Protein AF-A0A2K9NWG0-F1 (afdb_monomer)

Secondary structure (DSSP, 8-state):
---------------------EEEETT-SSTTGGGHHHHHHHHHHHTTPPPEEEETTEEEEEEEEEEEEEE---TT-TT-TT-SSPPEEEEES--TTSTT-SEEETTHHHHHHHHHHHHHHH----EEEETTTEEEEEEEEEEEEEETT-SSTTTSEEEEE-

Sequence (162 aa):
MKAFIFGILLLANTAMAGETGVWLKSNDEDSVVARLPRLIMATFVDQGFKQKEISPGIFELKVSNVRCDYLSRDAAYPDLPTGGLPSVKCYTDAVLEMNGKGTKIQEGRYLNELFNTIQEKRDLPITDCAMGGKCVSFVSTIQCWVDLNMEEMKDAYSCFLK

Foldseek 3Di:
DDDDDDDDPDDDPPPDPDPDKDKQFLQDPPNVSNCLQVVVVCLCVVVPQDWDDPDVQKTKTKFFKKKKKWFQPDVVQPPDPPPDDIDIWIFTPDDPPDPRPHHTRPPRVVVVVSQVVCCVPPVDPQKDADPNRIIMGIWGMKMKMAHRVDPDNSRGIMIMTD

Structure (mmCIF, N/CA/C/O backbone):
data_AF-A0A2K9NWG0-F1
#
_entry.id   AF-A0A2K9NWG0-F1
#
loop_
_atom_site.group_PDB
_atom_site.id
_atom_site.type_symbol
_atom_site.label_atom_id
_atom_site.label_alt_id
_atom_site.label_comp_id
_atom_site.label_asym_id
_atom_site.label_entity_id
_atom_site.label_seq_id
_atom_site.pdbx_PDB_ins_code
_atom_site.Cartn_x
_atom_site.Cartn_y
_atom_site.Cartn_z
_atom_site.occupancy
_atom_site.B_iso_or_equiv
_atom_site.auth_seq_id
_atom_site.auth_comp_id
_atom_site.auth_asym_id
_atom_site.auth_atom_id
_atom_site.pdbx_PDB_model_num
ATOM 1 N N . MET A 1 1 ? -33.372 28.175 33.227 1.00 35.56 1 MET A N 1
ATOM 2 C CA . MET A 1 1 ? -31.960 27.761 33.354 1.00 35.56 1 MET A CA 1
ATOM 3 C C . MET A 1 1 ? -31.414 27.564 31.950 1.00 35.56 1 MET A C 1
ATOM 5 O O . MET A 1 1 ? -31.986 26.789 31.198 1.00 35.56 1 MET A O 1
ATOM 9 N N . LYS A 1 2 ? -30.431 28.381 31.565 1.00 34.59 2 LYS A N 1
ATOM 10 C CA . LYS A 1 2 ? -29.798 28.422 30.241 1.00 34.59 2 LYS A CA 1
ATOM 11 C C . LYS A 1 2 ? -28.352 27.934 30.368 1.00 34.59 2 LYS A C 1
ATOM 13 O O . LYS A 1 2 ? -27.698 28.292 31.338 1.00 34.59 2 LYS A O 1
ATOM 18 N N . ALA A 1 3 ? -27.921 27.242 29.313 1.00 38.44 3 ALA A N 1
ATOM 19 C CA . ALA A 1 3 ? -26.556 26.985 28.854 1.00 38.44 3 ALA A CA 1
ATOM 20 C C . ALA A 1 3 ? -25.646 26.091 29.715 1.00 38.44 3 ALA A C 1
ATOM 22 O O . ALA A 1 3 ? -25.223 26.463 30.802 1.00 38.44 3 ALA A O 1
ATOM 23 N N . PHE A 1 4 ? -25.218 24.976 29.116 1.00 35.06 4 PHE A N 1
ATOM 24 C CA . PHE A 1 4 ? -23.859 24.473 29.288 1.00 35.06 4 PHE A CA 1
ATOM 25 C C . PHE A 1 4 ? -23.256 24.226 27.902 1.00 35.06 4 PHE A C 1
ATOM 27 O O . PHE A 1 4 ? -23.614 23.291 27.192 1.00 35.06 4 PHE A O 1
ATOM 34 N N . ILE A 1 5 ? -22.389 25.156 27.511 1.00 46.25 5 ILE A N 1
ATOM 35 C CA . ILE A 1 5 ? -21.417 25.027 26.431 1.00 46.25 5 ILE A CA 1
ATOM 36 C C . ILE A 1 5 ? -20.258 24.230 27.023 1.00 46.25 5 ILE A C 1
ATOM 38 O O . ILE A 1 5 ? -19.686 24.666 28.017 1.00 46.25 5 ILE A O 1
ATOM 42 N N . PHE A 1 6 ? -19.879 23.115 26.408 1.00 37.97 6 PHE A N 1
ATOM 43 C CA . PHE A 1 6 ? -18.509 22.616 26.507 1.00 37.97 6 PHE A CA 1
ATOM 44 C C . PHE A 1 6 ? -18.047 22.207 25.114 1.00 37.97 6 PHE A C 1
ATOM 46 O O . PHE A 1 6 ? -18.212 21.077 24.665 1.00 37.97 6 PHE A O 1
ATOM 53 N N . GLY A 1 7 ? -17.517 23.204 24.408 1.00 40.38 7 GLY A N 1
ATOM 54 C CA . GLY A 1 7 ? -16.628 22.980 23.289 1.00 40.38 7 GLY A CA 1
ATOM 55 C C . GLY A 1 7 ? -15.254 22.593 23.821 1.00 40.38 7 GLY A C 1
ATOM 56 O O . GLY A 1 7 ? -14.720 23.256 24.706 1.00 40.38 7 GLY A O 1
ATOM 57 N N . ILE A 1 8 ? -14.683 21.542 23.242 1.00 49.16 8 ILE A N 1
ATOM 58 C CA . ILE A 1 8 ? -13.237 21.317 23.203 1.00 49.16 8 ILE A CA 1
ATOM 59 C C . ILE A 1 8 ? -12.902 21.011 21.738 1.00 49.16 8 ILE A C 1
ATOM 61 O O . ILE A 1 8 ? -12.664 19.879 21.335 1.00 49.16 8 ILE A O 1
ATOM 65 N N . LEU A 1 9 ? -12.955 22.065 20.918 1.00 44.84 9 LEU A N 1
ATOM 66 C CA . LEU A 1 9 ? -12.163 22.185 19.696 1.00 44.84 9 LEU A CA 1
ATOM 67 C C . LEU A 1 9 ? -10.761 22.608 20.144 1.00 44.84 9 LEU A C 1
ATOM 69 O O . LEU A 1 9 ? -10.465 23.793 20.261 1.00 44.84 9 LEU A O 1
ATOM 73 N N . LEU A 1 10 ? -9.925 21.632 20.475 1.00 46.41 10 LEU A N 1
ATOM 74 C CA . LEU A 1 10 ? -8.505 21.825 20.761 1.00 46.41 10 LEU A CA 1
ATOM 75 C C . LEU A 1 10 ? -7.759 20.603 20.230 1.00 46.41 10 LEU A C 1
ATOM 77 O O . LEU A 1 10 ? -7.479 19.662 20.964 1.00 46.41 10 LEU A O 1
ATOM 81 N N . LEU A 1 11 ? -7.428 20.631 18.941 1.00 46.53 11 LEU A N 1
ATOM 82 C CA . LEU A 1 11 ? -6.257 19.921 18.446 1.00 46.53 11 LEU A CA 1
ATOM 83 C C . LEU A 1 11 ? -5.363 20.940 17.753 1.00 46.53 11 LEU A C 1
ATOM 85 O O . LEU A 1 11 ? -5.780 21.702 16.884 1.00 46.53 11 LEU A O 1
ATOM 89 N N . ALA A 1 12 ? -4.164 21.016 18.308 1.00 40.47 12 ALA A N 1
ATOM 90 C CA . ALA A 1 12 ? -3.189 22.060 18.137 1.00 40.47 12 ALA A CA 1
ATOM 91 C C . ALA A 1 12 ? -2.761 22.241 16.677 1.00 40.47 12 ALA A C 1
ATOM 93 O O . ALA A 1 12 ? -2.367 21.294 16.003 1.00 40.47 12 ALA A O 1
ATOM 94 N N . ASN A 1 13 ? -2.698 23.505 16.256 1.00 38.75 13 ASN A N 1
ATOM 95 C CA . ASN A 1 13 ? -1.726 23.957 15.270 1.00 38.75 13 ASN A CA 1
ATOM 96 C C . ASN A 1 13 ? -0.326 23.856 15.894 1.00 38.75 13 ASN A C 1
ATOM 98 O O . ASN A 1 13 ? 0.250 24.851 16.331 1.00 38.75 13 ASN A O 1
ATOM 102 N N . THR A 1 14 ? 0.223 22.650 15.971 1.00 38.25 14 THR A N 1
ATOM 103 C CA . THR A 1 14 ? 1.675 22.486 15.982 1.00 38.25 14 THR A CA 1
ATOM 104 C C . THR A 1 14 ? 2.095 22.370 14.534 1.00 38.25 14 THR A C 1
ATOM 106 O O . THR A 1 14 ? 1.781 21.380 13.878 1.00 38.25 14 THR A O 1
ATOM 109 N N . ALA A 1 15 ? 2.767 23.406 14.034 1.00 39.62 15 ALA A N 1
ATOM 110 C CA . ALA A 1 15 ? 3.484 23.365 12.773 1.00 39.62 15 ALA A CA 1
ATOM 111 C C . ALA A 1 15 ? 4.403 22.136 12.779 1.00 39.62 15 ALA A C 1
ATOM 113 O O . ALA A 1 15 ? 5.449 22.127 13.428 1.00 39.62 15 ALA A O 1
ATOM 114 N N . MET A 1 16 ? 3.968 21.071 12.110 1.00 38.75 16 MET A N 1
ATOM 115 C CA . MET A 1 16 ? 4.812 19.928 11.833 1.00 38.75 16 MET A CA 1
ATOM 116 C C . MET A 1 16 ? 5.713 20.311 10.669 1.00 38.75 16 MET A C 1
ATOM 118 O O . MET A 1 16 ? 5.237 20.693 9.600 1.00 38.75 16 MET A O 1
ATOM 122 N N . ALA A 1 17 ? 7.021 20.225 10.894 1.00 33.56 17 ALA A N 1
ATOM 123 C CA . ALA A 1 17 ? 7.993 20.132 9.819 1.00 33.56 17 ALA A CA 1
ATOM 124 C C . ALA A 1 17 ? 7.490 19.090 8.806 1.00 33.56 17 ALA A C 1
ATOM 126 O O . ALA A 1 17 ? 7.111 17.988 9.201 1.00 33.56 17 ALA A O 1
ATOM 127 N N . GLY A 1 18 ? 7.396 19.490 7.536 1.00 38.69 18 GLY A N 1
ATOM 128 C CA . GLY A 1 18 ? 6.664 18.770 6.499 1.00 38.69 18 GLY A CA 1
ATOM 129 C C . GLY A 1 18 ? 7.129 17.329 6.320 1.00 38.69 18 GLY A C 1
ATOM 130 O O . GLY A 1 18 ? 8.122 17.068 5.649 1.00 38.69 18 GLY A O 1
ATOM 131 N N . GLU A 1 19 ? 6.373 16.389 6.876 1.00 48.78 19 GLU A N 1
ATOM 132 C CA . GLU A 1 19 ? 6.349 15.019 6.388 1.00 48.78 19 GLU A CA 1
ATOM 133 C C . GLU A 1 19 ? 5.394 14.993 5.193 1.00 48.78 19 GLU A C 1
ATOM 135 O O . GLU A 1 19 ? 4.176 14.965 5.355 1.00 48.78 19 GLU A O 1
ATOM 140 N N . THR A 1 20 ? 5.940 15.076 3.980 1.00 73.56 20 THR A N 1
ATOM 141 C CA . THR A 1 20 ? 5.165 14.878 2.752 1.00 73.56 20 THR A CA 1
ATOM 142 C C . THR A 1 20 ? 4.645 13.443 2.729 1.00 73.56 20 THR A C 1
ATOM 144 O O . THR A 1 20 ? 5.428 12.506 2.606 1.00 73.56 20 THR A O 1
ATOM 147 N N . GLY A 1 21 ? 3.335 13.272 2.877 1.00 82.06 21 GLY A N 1
ATOM 148 C CA . GLY A 1 21 ? 2.646 11.990 2.774 1.00 82.06 21 GLY A CA 1
ATOM 149 C C . GLY A 1 21 ? 1.214 12.196 2.294 1.00 82.06 21 GLY A C 1
ATOM 150 O O . GLY A 1 21 ? 0.701 13.318 2.302 1.00 82.06 21 GLY A O 1
ATOM 151 N N . VAL A 1 22 ? 0.563 11.121 1.861 1.00 91.81 22 VAL A N 1
ATOM 152 C CA . VAL A 1 22 ? -0.788 11.158 1.294 1.00 91.81 22 VAL A CA 1
ATOM 153 C C . VAL A 1 22 ? -1.766 10.381 2.160 1.00 91.81 22 VAL A C 1
ATOM 155 O O . VAL A 1 22 ? -1.498 9.257 2.584 1.00 91.81 22 VAL A O 1
ATOM 158 N N . TRP A 1 23 ? -2.935 10.976 2.380 1.00 92.88 23 TRP A N 1
ATOM 159 C CA . TRP A 1 23 ? -4.089 10.283 2.934 1.00 92.88 23 TRP A CA 1
ATOM 160 C C . TRP A 1 23 ? -4.960 9.726 1.813 1.00 92.88 23 TRP A C 1
ATOM 162 O O . TRP A 1 23 ? -5.389 10.450 0.915 1.00 92.88 23 TRP A O 1
ATOM 172 N N . LEU A 1 24 ? -5.255 8.437 1.907 1.00 94.62 24 LEU A N 1
ATOM 173 C CA . LEU A 1 24 ? -6.218 7.725 1.084 1.00 94.62 24 LEU A CA 1
ATOM 174 C C . LEU A 1 24 ? -7.386 7.351 1.998 1.00 94.62 24 LEU A C 1
ATOM 176 O O . LEU A 1 24 ? -7.179 6.721 3.037 1.00 94.62 24 LEU A O 1
ATOM 180 N N . LYS A 1 25 ? -8.608 7.743 1.643 1.00 94.81 25 LYS A N 1
ATOM 181 C CA . LYS A 1 25 ? -9.811 7.482 2.448 1.00 94.81 25 LYS A CA 1
ATOM 182 C C . LYS A 1 25 ? -10.845 6.760 1.608 1.00 94.81 25 LYS A C 1
ATOM 184 O O . LYS A 1 25 ? -10.951 7.036 0.419 1.00 94.81 25 LYS A O 1
ATOM 189 N N . SER A 1 26 ? -11.613 5.852 2.203 1.00 94.88 26 SER A N 1
ATOM 190 C CA . SER A 1 26 ? -12.601 5.086 1.443 1.00 94.88 26 SER A CA 1
ATOM 191 C C . SER A 1 26 ? -13.853 5.864 1.031 1.00 94.88 26 SER A C 1
ATOM 193 O O . SER A 1 26 ? -14.649 5.364 0.239 1.00 94.88 26 SER A O 1
ATOM 195 N N . ASN A 1 27 ? -13.994 7.094 1.522 1.00 93.56 27 ASN A N 1
ATOM 196 C CA . ASN A 1 27 ? -15.061 8.031 1.181 1.00 93.56 27 ASN A CA 1
ATOM 197 C C . ASN A 1 27 ? -14.591 9.179 0.278 1.00 93.56 27 ASN A C 1
ATOM 199 O O . ASN A 1 27 ? -15.221 10.233 0.225 1.00 93.56 27 ASN A O 1
ATOM 203 N N . ASP A 1 28 ? -13.469 8.983 -0.411 1.00 94.69 28 ASP A N 1
ATOM 204 C CA . ASP A 1 28 ? -12.961 9.936 -1.388 1.00 94.69 28 ASP A CA 1
ATOM 205 C C . ASP A 1 28 ? -13.938 10.134 -2.559 1.00 94.69 28 ASP A C 1
ATOM 207 O O . ASP A 1 28 ? -14.623 9.198 -2.980 1.00 94.69 28 ASP A O 1
ATOM 211 N N . GLU A 1 29 ? -13.982 11.349 -3.110 1.00 93.31 29 GLU A N 1
ATOM 212 C CA . GLU A 1 29 ? -14.817 11.667 -4.274 1.00 93.31 29 GLU A CA 1
ATOM 213 C C . GLU A 1 29 ? -14.335 10.937 -5.538 1.00 93.31 29 GLU A C 1
ATOM 215 O O . GLU A 1 29 ? -15.147 10.542 -6.381 1.00 93.31 29 GLU A O 1
ATOM 220 N N . ASP A 1 30 ? -13.021 10.702 -5.670 1.00 94.31 30 ASP A N 1
ATOM 221 C CA . ASP A 1 30 ? -12.492 9.853 -6.735 1.00 94.31 30 ASP A CA 1
ATOM 222 C C . ASP A 1 30 ? -12.721 8.380 -6.369 1.00 94.31 30 ASP A C 1
ATOM 224 O O . ASP A 1 30 ? -12.037 7.798 -5.524 1.00 94.31 30 ASP A O 1
ATOM 228 N N . SER A 1 31 ? -13.667 7.750 -7.068 1.00 92.75 31 SER A N 1
ATOM 229 C CA . SER A 1 31 ? -14.037 6.343 -6.864 1.00 92.75 31 SER A CA 1
ATOM 230 C C . SER A 1 31 ? -12.881 5.341 -7.001 1.00 92.75 31 SER A C 1
ATOM 232 O O . SER A 1 31 ? -12.966 4.240 -6.449 1.00 92.75 31 SER A O 1
ATOM 234 N N . VAL A 1 32 ? -11.812 5.687 -7.729 1.00 93.94 32 VAL A N 1
ATOM 235 C CA . VAL A 1 32 ? -10.597 4.867 -7.811 1.00 93.94 32 VAL A CA 1
ATOM 236 C C . VAL A 1 32 ? -9.837 4.976 -6.498 1.00 93.94 32 VAL A C 1
ATOM 238 O O . VAL A 1 32 ? -9.503 3.952 -5.902 1.00 93.94 32 VAL A O 1
ATOM 241 N N . VAL A 1 33 ? -9.629 6.199 -6.004 1.00 93.06 33 VAL A N 1
ATOM 242 C CA . VAL A 1 33 ? -8.897 6.445 -4.754 1.00 93.06 33 VAL A CA 1
ATOM 243 C C . VAL A 1 33 ? -9.648 5.910 -3.541 1.00 93.06 33 VAL A C 1
ATOM 245 O O . VAL A 1 33 ? -9.031 5.281 -2.682 1.00 93.06 33 VAL A O 1
ATOM 248 N N . ALA A 1 34 ? -10.974 6.037 -3.528 1.00 94.44 34 ALA A N 1
ATOM 249 C CA . ALA A 1 34 ? -11.851 5.484 -2.499 1.00 94.44 34 ALA A CA 1
ATOM 250 C C . ALA A 1 34 ? -11.662 3.969 -2.278 1.00 94.44 34 ALA A C 1
ATOM 252 O O . ALA A 1 34 ? -11.908 3.433 -1.199 1.00 94.44 34 ALA A O 1
ATOM 253 N N . ARG A 1 35 ? -11.199 3.228 -3.287 1.00 94.31 35 ARG A N 1
ATOM 254 C CA . ARG A 1 35 ? -10.985 1.778 -3.163 1.00 94.31 35 ARG A CA 1
ATOM 255 C C . ARG A 1 35 ? -9.598 1.425 -2.633 1.00 94.31 35 ARG A C 1
ATOM 257 O O . ARG A 1 35 ? -9.437 0.351 -2.052 1.00 94.31 35 ARG A O 1
ATOM 264 N N . LEU A 1 36 ? -8.609 2.303 -2.804 1.00 94.75 36 LEU A N 1
ATOM 265 C CA . LEU A 1 36 ? -7.202 2.001 -2.527 1.00 94.75 36 LEU A CA 1
ATOM 266 C C . LEU A 1 36 ? -6.933 1.579 -1.075 1.00 94.75 36 LEU A C 1
ATOM 268 O O . LEU A 1 36 ? -6.258 0.564 -0.907 1.00 94.75 36 LEU A O 1
ATOM 272 N N . PRO A 1 37 ? -7.470 2.244 -0.028 1.00 95.50 37 PRO A N 1
ATOM 273 C CA . PRO A 1 37 ? -7.184 1.852 1.353 1.00 95.50 37 PRO A CA 1
ATOM 274 C C . PRO A 1 37 ? -7.533 0.393 1.649 1.00 95.50 37 PRO A C 1
ATOM 276 O O . PRO A 1 37 ? -6.732 -0.355 2.209 1.00 95.50 37 PRO A O 1
ATOM 279 N N . ARG A 1 38 ? -8.713 -0.038 1.192 1.00 94.88 38 ARG A N 1
ATOM 280 C CA . ARG A 1 38 ? -9.186 -1.413 1.364 1.00 94.88 38 ARG A CA 1
ATOM 281 C C . ARG A 1 38 ? -8.302 -2.410 0.615 1.00 94.88 38 ARG A C 1
ATOM 283 O O . ARG A 1 38 ? -7.991 -3.464 1.160 1.00 94.88 38 ARG A O 1
ATOM 290 N N . LEU A 1 39 ? -7.907 -2.090 -0.619 1.00 95.19 39 LEU A N 1
ATOM 291 C CA . LEU A 1 39 ? -7.079 -2.967 -1.455 1.00 95.19 39 LEU A CA 1
ATOM 292 C C . LEU A 1 39 ? -5.663 -3.128 -0.892 1.00 95.19 39 LEU A C 1
ATOM 294 O O . LEU A 1 39 ? -5.148 -4.244 -0.834 1.00 95.19 39 LEU A O 1
ATOM 298 N N . ILE A 1 40 ? -5.060 -2.036 -0.417 1.00 94.56 40 ILE A N 1
ATOM 299 C CA . ILE A 1 40 ? -3.754 -2.050 0.254 1.00 94.56 40 ILE A CA 1
ATOM 300 C C . ILE A 1 40 ? -3.829 -2.916 1.512 1.00 94.56 40 ILE A C 1
ATOM 302 O O . ILE A 1 40 ? -3.010 -3.816 1.698 1.00 94.56 40 ILE A O 1
ATOM 306 N N . MET A 1 41 ? -4.835 -2.679 2.357 1.00 94.12 41 MET A N 1
ATOM 307 C CA . MET A 1 41 ? -5.000 -3.427 3.599 1.00 94.12 41 MET A CA 1
ATOM 308 C C . MET A 1 41 ? -5.213 -4.923 3.342 1.00 94.12 41 MET A C 1
ATOM 310 O O . MET A 1 41 ? -4.524 -5.737 3.952 1.00 94.12 41 MET A O 1
ATOM 314 N N . ALA A 1 42 ? -6.092 -5.289 2.403 1.00 93.06 42 ALA A N 1
ATOM 315 C CA . ALA A 1 42 ? -6.313 -6.682 2.008 1.00 93.06 42 ALA A CA 1
ATOM 316 C C . ALA A 1 42 ? -5.018 -7.345 1.515 1.00 93.06 42 ALA A C 1
ATOM 318 O O . ALA A 1 42 ? -4.656 -8.413 1.998 1.00 93.06 42 ALA A O 1
ATOM 319 N N . THR A 1 43 ? -4.258 -6.655 0.656 1.00 92.31 43 THR A N 1
ATOM 320 C CA . THR A 1 43 ? -2.982 -7.154 0.115 1.00 92.31 43 THR A CA 1
ATOM 321 C C . THR A 1 43 ? -2.005 -7.561 1.217 1.00 92.31 43 THR A C 1
ATOM 323 O O . THR A 1 43 ? -1.352 -8.598 1.102 1.00 92.31 43 THR A O 1
ATOM 326 N N . PHE A 1 44 ? -1.877 -6.764 2.280 1.00 92.81 44 PHE A N 1
ATOM 327 C CA . PHE A 1 44 ? -0.973 -7.089 3.385 1.00 92.81 44 PHE A CA 1
ATOM 328 C C . PHE A 1 44 ? -1.547 -8.162 4.316 1.00 92.81 44 PHE A C 1
ATOM 330 O O . PHE A 1 44 ? -0.821 -9.062 4.738 1.00 92.81 44 PHE A O 1
ATOM 337 N N . VAL A 1 45 ? -2.844 -8.115 4.614 1.00 92.56 45 VAL A N 1
ATOM 338 C CA . VAL A 1 45 ? -3.494 -9.107 5.485 1.00 92.56 45 VAL A CA 1
ATOM 339 C C . VAL A 1 45 ? -3.440 -10.506 4.873 1.00 92.56 45 VAL A C 1
ATOM 341 O O . VAL A 1 45 ? -3.052 -11.447 5.565 1.00 92.56 45 VAL A O 1
ATOM 344 N N . ASP A 1 46 ? -3.721 -10.636 3.575 1.00 91.69 46 ASP A N 1
ATOM 345 C CA . ASP A 1 46 ? -3.675 -11.914 2.848 1.00 91.69 46 ASP A CA 1
ATOM 346 C C . ASP A 1 46 ? -2.261 -12.524 2.828 1.00 91.69 46 ASP A C 1
ATOM 348 O O . ASP A 1 46 ? -2.088 -13.736 2.712 1.00 91.69 46 ASP A O 1
ATOM 352 N N . GLN A 1 47 ? -1.233 -11.692 3.010 1.00 88.75 47 GLN A N 1
ATOM 353 C CA . GLN A 1 47 ? 0.170 -12.103 3.100 1.00 88.75 47 GLN A CA 1
ATOM 354 C C . GLN A 1 47 ? 0.645 -12.360 4.537 1.00 88.75 47 GLN A C 1
ATOM 356 O O . GLN A 1 47 ? 1.824 -12.641 4.759 1.00 88.75 47 GLN A O 1
ATOM 361 N N . GLY A 1 48 ? -0.258 -12.287 5.519 1.00 89.94 48 GLY A N 1
ATOM 362 C CA . GLY A 1 48 ? 0.014 -12.625 6.916 1.00 89.94 48 GLY A CA 1
ATOM 363 C C . GLY A 1 48 ? 0.498 -11.462 7.783 1.00 89.94 48 GLY A C 1
ATOM 364 O O . GLY A 1 48 ? 0.899 -11.694 8.929 1.00 89.94 48 GLY A O 1
ATOM 365 N N . PHE A 1 49 ? 0.452 -10.218 7.292 1.00 90.88 49 PHE A N 1
ATOM 366 C CA . PHE A 1 49 ? 0.731 -9.053 8.132 1.00 90.88 49 PHE A CA 1
ATOM 367 C C . PHE A 1 49 ? -0.375 -8.894 9.176 1.00 90.88 49 PHE A C 1
ATOM 369 O O . PHE A 1 49 ? -1.568 -8.885 8.866 1.00 90.88 49 PHE A O 1
ATOM 376 N N . LYS A 1 50 ? 0.030 -8.785 10.442 1.00 91.44 50 LYS A N 1
ATOM 377 C CA . LYS A 1 50 ? -0.905 -8.731 11.564 1.00 91.44 50 LYS A CA 1
ATOM 378 C C . LYS A 1 50 ? -1.482 -7.333 11.720 1.00 91.44 50 LYS A C 1
ATOM 380 O O . LYS A 1 50 ? -0.750 -6.348 11.726 1.00 91.44 50 LYS A O 1
ATOM 385 N N . GLN A 1 51 ? -2.790 -7.285 11.931 1.00 94.94 51 GLN A N 1
ATOM 386 C CA . GLN A 1 51 ? -3.467 -6.091 12.407 1.00 94.94 51 GLN A CA 1
ATOM 387 C C . GLN A 1 51 ? -3.376 -6.022 13.936 1.00 94.94 51 GLN A C 1
ATOM 389 O O . GLN A 1 51 ? -3.355 -7.054 14.615 1.00 94.94 51 GLN A O 1
ATOM 394 N N . LYS A 1 52 ? -3.338 -4.809 14.478 1.00 96.56 52 LYS A N 1
ATOM 395 C CA . LYS A 1 52 ? -3.373 -4.525 15.911 1.00 96.56 52 LYS A CA 1
ATOM 396 C C . LYS A 1 52 ? -4.655 -3.768 16.228 1.00 96.56 52 LYS A C 1
ATOM 398 O O . LYS A 1 52 ? -4.882 -2.700 15.675 1.00 96.56 52 LYS A 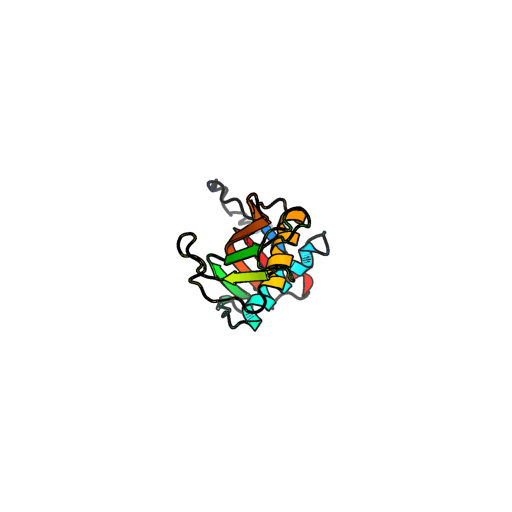O 1
ATOM 403 N N . GLU A 1 53 ? -5.461 -4.284 17.144 1.00 96.75 53 GLU A N 1
ATOM 404 C CA . GLU A 1 53 ? -6.586 -3.522 17.682 1.00 96.75 53 GLU A CA 1
ATOM 405 C C . GLU A 1 53 ? -6.047 -2.374 18.550 1.00 96.75 53 GLU A C 1
ATOM 407 O O . GLU A 1 53 ? -5.295 -2.602 19.504 1.00 96.75 53 GLU A O 1
ATOM 412 N N . ILE A 1 54 ? -6.362 -1.133 18.176 1.00 96.44 54 ILE A N 1
ATOM 413 C CA . ILE A 1 54 ? -5.911 0.080 18.886 1.00 96.44 54 ILE A CA 1
ATOM 414 C C . ILE A 1 54 ? -7.014 0.683 19.761 1.00 96.44 54 ILE A C 1
ATOM 416 O O . ILE A 1 54 ? -6.731 1.442 20.686 1.00 96.44 54 ILE A O 1
ATOM 420 N N . SER A 1 55 ? -8.261 0.324 19.474 1.00 95.31 55 SER A N 1
ATOM 421 C CA . SER A 1 55 ? -9.482 0.670 20.198 1.00 95.31 55 SER A CA 1
ATOM 422 C C . SER A 1 55 ? -10.538 -0.382 19.835 1.00 95.31 55 SER A C 1
ATOM 424 O O . SER A 1 55 ? -10.413 -0.956 18.753 1.00 95.31 55 SER A O 1
ATOM 426 N N . PRO A 1 56 ? -11.567 -0.643 20.666 1.00 96.31 56 PRO A N 1
ATOM 427 C CA . PRO A 1 56 ? -12.616 -1.604 20.329 1.00 96.31 56 PRO A CA 1
ATOM 428 C C . PRO A 1 56 ? -13.174 -1.398 18.914 1.00 96.31 56 PRO A C 1
ATOM 430 O O . PRO A 1 56 ? -13.700 -0.328 18.598 1.00 96.31 56 PRO A O 1
ATOM 433 N N . GLY A 1 57 ? -13.013 -2.406 18.055 1.00 93.44 57 GLY A N 1
ATOM 434 C CA . GLY A 1 57 ? -13.485 -2.371 16.665 1.00 93.44 57 GLY A CA 1
ATOM 435 C C . GLY A 1 57 ? -12.623 -1.563 15.683 1.00 93.44 57 GLY A C 1
ATOM 436 O O . GLY A 1 57 ? -12.956 -1.527 14.501 1.00 93.44 57 GLY A O 1
ATOM 437 N N . ILE A 1 58 ? -11.512 -0.961 16.125 1.00 95.75 58 ILE A N 1
ATOM 438 C CA . ILE A 1 58 ? -10.573 -0.219 15.270 1.00 95.75 58 ILE A CA 1
ATOM 439 C C . ILE A 1 58 ? -9.240 -0.957 15.207 1.00 95.75 58 ILE A C 1
ATOM 441 O O . ILE A 1 58 ? -8.528 -1.092 16.209 1.00 95.75 58 ILE A O 1
ATOM 445 N N . PHE A 1 59 ? -8.869 -1.374 14.001 1.00 97.12 59 PHE A N 1
ATOM 446 C CA . PHE A 1 59 ? -7.656 -2.139 13.746 1.00 97.12 59 PHE A CA 1
ATOM 447 C C . PHE A 1 59 ? -6.683 -1.348 12.885 1.00 97.12 59 PHE A C 1
ATOM 449 O O . PHE A 1 59 ? -7.055 -0.764 11.872 1.00 97.12 59 PHE A O 1
ATOM 456 N N . GLU A 1 60 ? -5.419 -1.366 13.282 1.00 97.25 60 GLU A N 1
ATOM 457 C CA . GLU A 1 60 ? -4.306 -0.736 12.588 1.00 97.25 60 GLU A CA 1
ATOM 458 C C . GLU A 1 60 ? -3.400 -1.795 11.953 1.00 97.25 60 GLU A C 1
ATOM 460 O O . GLU A 1 60 ? -3.059 -2.803 12.574 1.00 97.25 60 GLU A O 1
ATOM 465 N N . LEU A 1 61 ? -2.953 -1.538 10.728 1.00 96.50 61 LEU A N 1
ATOM 466 C CA . LEU A 1 61 ? -1.890 -2.269 10.051 1.00 96.50 61 LEU A CA 1
ATOM 467 C C . LEU A 1 61 ? -0.787 -1.285 9.673 1.00 96.50 61 LEU A C 1
ATOM 469 O O . LEU A 1 61 ? -1.037 -0.305 8.978 1.00 96.50 61 LEU A O 1
ATOM 473 N N . LYS A 1 62 ? 0.443 -1.555 10.113 1.00 94.88 62 LYS A N 1
ATOM 474 C CA . LYS A 1 62 ? 1.608 -0.720 9.813 1.00 94.88 62 LYS A CA 1
ATOM 475 C C . LYS A 1 62 ? 2.696 -1.552 9.152 1.00 94.88 62 LYS A C 1
ATOM 477 O O . LYS A 1 62 ? 3.121 -2.565 9.703 1.00 94.88 62 LYS A O 1
ATOM 482 N N . VAL A 1 63 ? 3.151 -1.099 7.990 1.00 92.94 63 VAL A N 1
ATOM 483 C CA . VAL A 1 63 ? 4.218 -1.722 7.203 1.00 92.94 63 VAL A CA 1
ATOM 484 C C . VAL A 1 63 ? 5.262 -0.664 6.887 1.00 92.94 63 VAL A C 1
ATOM 486 O O . VAL A 1 63 ? 4.927 0.438 6.454 1.00 92.94 63 VAL A O 1
ATOM 489 N N . SER A 1 64 ? 6.532 -0.987 7.109 1.00 91.19 64 SER A N 1
ATOM 490 C CA . SER A 1 64 ? 7.644 -0.060 6.908 1.00 91.19 64 SER A CA 1
ATOM 491 C C . SER A 1 64 ? 8.537 -0.492 5.750 1.00 91.19 64 SER A C 1
ATOM 493 O O . SER A 1 64 ? 8.676 -1.682 5.458 1.00 91.19 64 SER A O 1
ATOM 495 N N . ASN A 1 65 ? 9.162 0.500 5.115 1.00 88.94 65 ASN A N 1
ATOM 496 C CA . ASN A 1 65 ? 10.170 0.352 4.066 1.00 88.94 65 ASN A CA 1
ATOM 497 C C . ASN A 1 65 ? 9.727 -0.598 2.947 1.00 88.94 65 ASN A C 1
ATOM 499 O O . ASN A 1 65 ? 10.351 -1.633 2.696 1.00 88.94 65 ASN A O 1
ATOM 503 N N . VAL A 1 66 ? 8.615 -0.257 2.301 1.00 90.94 66 VAL A N 1
ATOM 504 C CA . VAL A 1 66 ? 8.098 -1.007 1.161 1.00 90.94 66 VAL A CA 1
ATOM 505 C C . VAL A 1 66 ? 8.820 -0.549 -0.095 1.00 90.94 66 VAL A C 1
ATOM 507 O O . VAL A 1 66 ? 8.792 0.627 -0.450 1.00 90.94 66 VAL A O 1
ATOM 510 N N . ARG A 1 67 ? 9.458 -1.491 -0.784 1.00 90.12 67 ARG A N 1
ATOM 511 C CA . ARG A 1 67 ? 10.185 -1.249 -2.029 1.00 90.12 67 ARG A CA 1
ATOM 512 C C . ARG A 1 67 ? 9.700 -2.204 -3.099 1.00 90.12 67 ARG A C 1
ATOM 514 O O . ARG A 1 67 ? 9.683 -3.407 -2.857 1.00 90.12 67 ARG A O 1
ATOM 521 N N . CYS A 1 68 ? 9.394 -1.686 -4.279 1.00 88.62 68 CYS A N 1
ATOM 522 C CA . CYS A 1 68 ? 9.142 -2.469 -5.480 1.00 88.62 68 CYS A CA 1
ATOM 523 C C . CYS A 1 68 ? 10.205 -2.148 -6.527 1.00 88.62 68 CYS A C 1
ATOM 525 O 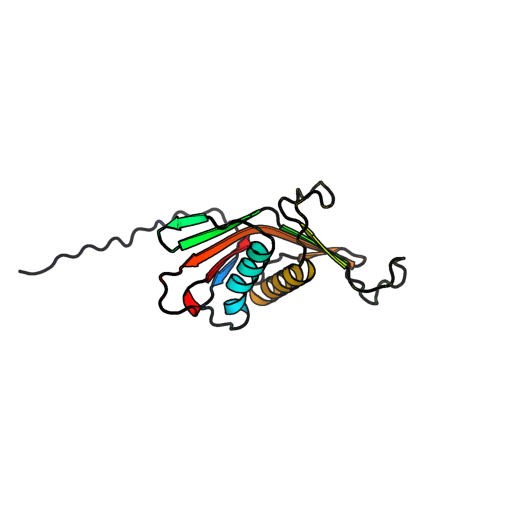O . CYS A 1 68 ? 10.323 -1.011 -6.965 1.00 88.62 68 CYS A O 1
ATOM 527 N N . ASP A 1 69 ? 10.979 -3.150 -6.931 1.00 86.56 69 ASP A N 1
ATOM 528 C CA . ASP A 1 69 ? 11.867 -3.054 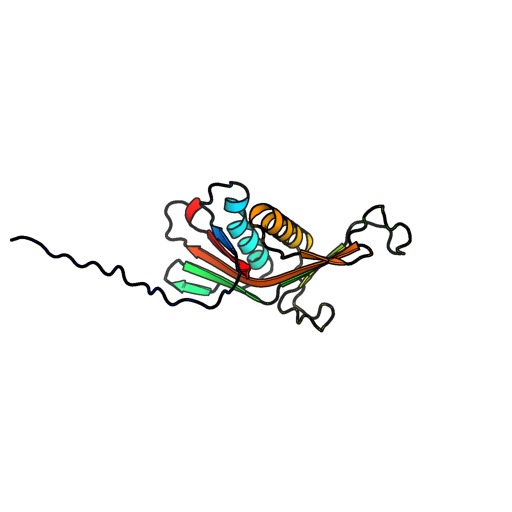-8.084 1.00 86.56 69 ASP A CA 1
ATOM 529 C C . ASP A 1 69 ? 11.106 -3.548 -9.325 1.00 86.56 69 ASP A C 1
ATOM 531 O O . ASP A 1 69 ? 10.659 -4.703 -9.384 1.00 86.56 69 ASP A O 1
ATOM 535 N N . TYR A 1 70 ? 10.971 -2.672 -10.317 1.00 81.31 70 TYR A N 1
ATOM 536 C CA . TYR A 1 70 ? 10.314 -2.934 -11.595 1.00 81.31 70 TYR A CA 1
ATOM 537 C C . TYR A 1 70 ? 11.301 -2.690 -12.738 1.00 81.31 70 TYR A C 1
ATOM 539 O O . TYR A 1 70 ? 12.000 -1.682 -12.791 1.00 81.31 70 TYR A O 1
ATOM 547 N N . LEU A 1 71 ? 11.370 -3.634 -13.673 1.00 74.69 71 LEU A N 1
ATOM 548 C CA . LEU A 1 71 ? 12.089 -3.455 -14.932 1.00 74.69 71 LEU A CA 1
ATOM 549 C C . LEU A 1 71 ? 11.077 -3.143 -16.035 1.00 74.69 71 LEU A C 1
ATOM 551 O O . LEU A 1 71 ? 10.425 -4.052 -16.557 1.00 74.69 71 LEU A O 1
ATOM 555 N N . SER A 1 72 ? 10.980 -1.858 -16.377 1.00 61.41 72 SER A N 1
ATOM 556 C CA . SER A 1 72 ? 10.338 -1.348 -17.581 1.00 61.41 72 SER A CA 1
ATOM 557 C C . SER A 1 72 ? 11.098 -1.832 -18.797 1.00 61.41 72 SER A C 1
ATOM 559 O O . SER A 1 72 ? 12.139 -1.304 -19.180 1.00 61.41 72 SER A O 1
ATOM 561 N N . ARG A 1 73 ? 10.578 -2.890 -19.407 1.00 59.91 73 ARG A N 1
ATOM 562 C CA . ARG A 1 73 ? 11.058 -3.400 -20.691 1.00 59.91 73 ARG A CA 1
ATOM 563 C C . ARG A 1 73 ? 10.398 -2.619 -21.815 1.00 59.91 73 ARG A C 1
ATOM 565 O O . ARG A 1 73 ? 9.740 -3.201 -22.672 1.00 59.91 73 ARG A O 1
ATOM 572 N N . ASP A 1 74 ? 10.524 -1.298 -21.739 1.00 50.41 74 ASP A N 1
ATOM 573 C CA . ASP A 1 74 ? 10.074 -0.406 -22.794 1.00 50.41 74 ASP A CA 1
ATOM 574 C C . ASP A 1 74 ? 10.800 -0.787 -24.092 1.00 50.41 74 ASP A C 1
ATOM 576 O O . ASP A 1 74 ? 11.989 -1.132 -24.072 1.00 50.41 74 ASP A O 1
ATOM 580 N N . ALA A 1 75 ? 10.091 -0.755 -25.222 1.00 50.44 75 ALA A N 1
ATOM 581 C CA . ALA A 1 75 ? 10.598 -1.212 -26.522 1.00 50.44 75 ALA A CA 1
ATOM 582 C C . ALA A 1 75 ? 11.849 -0.437 -26.991 1.00 50.44 75 ALA A C 1
ATOM 584 O O . ALA A 1 75 ? 12.517 -0.843 -27.939 1.00 50.44 75 ALA A O 1
ATOM 585 N N . ALA A 1 76 ? 12.182 0.657 -26.302 1.00 54.19 76 ALA A N 1
ATOM 586 C CA . ALA A 1 76 ? 13.386 1.455 -26.475 1.00 54.19 76 ALA A CA 1
ATOM 587 C C . ALA A 1 76 ? 14.702 0.749 -26.071 1.00 54.19 76 ALA A C 1
ATOM 589 O O . ALA A 1 76 ? 15.766 1.247 -26.435 1.00 54.19 76 ALA A O 1
ATOM 590 N N . TYR A 1 77 ? 14.668 -0.386 -25.352 1.00 54.34 77 TYR A N 1
ATOM 591 C CA . TYR A 1 77 ? 15.879 -1.081 -24.869 1.00 54.34 77 TYR A CA 1
ATOM 592 C C . TYR A 1 77 ? 15.919 -2.579 -25.251 1.00 54.34 77 TYR A C 1
ATOM 594 O O . TYR A 1 77 ? 15.851 -3.448 -24.373 1.00 54.34 77 TYR A O 1
ATOM 602 N N . PRO A 1 78 ? 16.036 -2.908 -26.555 1.00 53.03 78 PRO A N 1
ATOM 603 C CA . PRO A 1 78 ? 15.992 -4.283 -27.069 1.00 53.03 78 PRO A CA 1
ATOM 604 C C . PRO A 1 78 ? 17.197 -5.155 -26.668 1.00 53.03 78 PRO A C 1
ATOM 606 O O . PRO A 1 78 ? 17.112 -6.379 -26.741 1.00 53.03 78 PRO A O 1
ATOM 609 N N . ASP A 1 79 ? 18.292 -4.551 -26.199 1.00 55.44 79 ASP A N 1
ATOM 610 C CA . ASP A 1 79 ? 19.571 -5.234 -25.948 1.00 55.44 79 ASP A CA 1
ATOM 611 C C . ASP A 1 79 ? 19.668 -5.898 -24.558 1.00 55.44 79 ASP A C 1
ATOM 613 O O . ASP A 1 79 ? 20.710 -6.441 -24.184 1.00 55.44 79 ASP A O 1
ATOM 617 N N . LEU A 1 80 ? 18.598 -5.865 -23.753 1.00 54.97 80 LEU A N 1
ATOM 618 C CA . LEU A 1 80 ? 18.603 -6.465 -22.418 1.00 54.97 80 LEU A CA 1
ATOM 619 C C . LEU A 1 80 ? 18.405 -7.999 -22.499 1.00 54.97 80 LEU A C 1
ATOM 621 O O . LEU A 1 80 ? 17.358 -8.461 -22.955 1.00 54.97 80 LEU A O 1
ATOM 625 N N . PRO A 1 81 ? 19.333 -8.821 -21.956 1.00 49.03 81 PRO A N 1
ATOM 626 C CA . PRO A 1 81 ? 19.385 -10.285 -22.132 1.00 49.03 81 PRO A CA 1
ATOM 627 C C . PRO A 1 81 ? 18.249 -11.072 -21.457 1.00 49.03 81 PRO A C 1
ATOM 629 O O . PRO A 1 81 ? 18.273 -12.297 -21.406 1.00 49.03 81 PRO A O 1
ATOM 632 N N . THR A 1 82 ? 17.244 -10.386 -20.918 1.00 50.03 82 THR A N 1
ATOM 633 C CA . THR A 1 82 ? 16.105 -11.005 -20.239 1.00 50.03 82 THR A CA 1
ATOM 634 C C . THR A 1 82 ? 14.796 -10.836 -21.005 1.00 50.03 82 THR A C 1
ATOM 636 O O . THR A 1 82 ? 13.760 -10.861 -20.362 1.00 50.03 82 THR A O 1
ATOM 639 N N . GLY A 1 83 ? 14.805 -10.682 -22.336 1.00 43.09 83 GLY A N 1
ATOM 640 C CA . GLY A 1 83 ? 13.599 -10.566 -23.177 1.00 43.09 83 GLY A CA 1
ATOM 641 C C . GLY A 1 83 ? 12.430 -11.444 -22.699 1.00 43.09 83 GLY A C 1
ATOM 642 O O . GLY A 1 83 ? 12.503 -12.668 -22.709 1.00 43.09 83 GLY A O 1
ATOM 643 N N . GLY A 1 84 ? 11.375 -10.809 -22.185 1.00 52.62 84 GLY A N 1
ATOM 644 C CA . GLY A 1 84 ? 10.260 -11.472 -21.501 1.00 52.62 84 GLY A CA 1
ATOM 645 C C . GLY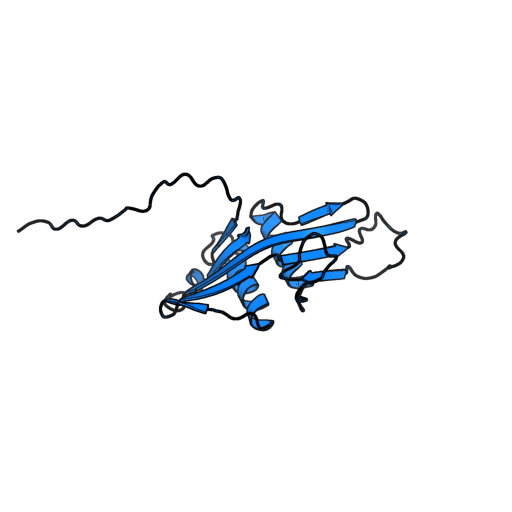 A 1 84 ? 9.365 -10.465 -20.774 1.00 52.62 84 GLY A C 1
ATOM 646 O O . GLY A 1 84 ? 9.639 -9.267 -20.787 1.00 52.62 84 GLY A O 1
ATOM 647 N N . LEU A 1 85 ? 8.325 -10.930 -20.099 1.00 55.47 85 LEU A N 1
ATOM 648 C CA . LEU A 1 85 ? 7.350 -10.092 -19.391 1.00 55.47 85 LEU A CA 1
ATOM 649 C C . LEU A 1 85 ? 7.991 -9.190 -18.309 1.00 55.47 85 LEU A C 1
ATOM 651 O O . LEU A 1 85 ? 8.980 -9.598 -17.694 1.00 55.47 85 LEU A O 1
ATOM 655 N N . PRO A 1 86 ? 7.434 -7.994 -18.034 1.00 62.56 86 PRO A N 1
ATOM 656 C CA . PRO A 1 86 ? 7.900 -7.133 -16.950 1.00 62.56 86 PRO A CA 1
ATOM 657 C C . PRO A 1 86 ? 7.927 -7.892 -15.616 1.00 62.56 86 PRO A C 1
ATOM 659 O O . PRO A 1 86 ? 6.939 -8.513 -15.205 1.00 62.56 86 PRO A O 1
ATOM 662 N N . SER A 1 87 ? 9.078 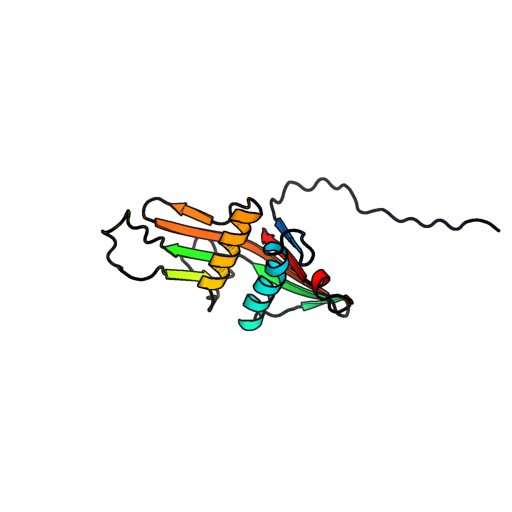-7.852 -14.940 1.00 76.38 87 SER A N 1
ATOM 663 C CA . SER A 1 87 ? 9.258 -8.460 -13.624 1.00 76.38 87 SER A CA 1
ATOM 664 C C . SER A 1 87 ? 9.155 -7.390 -12.546 1.00 76.38 87 SER A C 1
ATOM 666 O O . SER A 1 87 ? 9.953 -6.452 -12.544 1.00 76.38 87 SER A O 1
ATOM 668 N N . VAL A 1 88 ? 8.211 -7.569 -11.625 1.00 85.88 88 VAL A N 1
ATOM 669 C CA . VAL A 1 88 ? 8.065 -6.749 -10.421 1.00 85.88 88 VAL A CA 1
ATOM 670 C C . VAL A 1 88 ? 8.426 -7.607 -9.218 1.00 85.88 88 VAL A C 1
ATOM 672 O O . VAL A 1 88 ? 7.937 -8.733 -9.087 1.00 85.88 88 VAL A O 1
ATOM 675 N N . LYS A 1 89 ? 9.291 -7.096 -8.344 1.00 88.38 89 LYS A N 1
ATOM 676 C CA . LYS A 1 89 ? 9.616 -7.726 -7.060 1.00 88.38 89 LYS A CA 1
ATOM 677 C C . LYS A 1 89 ? 9.456 -6.695 -5.962 1.00 88.38 89 LYS A C 1
ATOM 679 O O . LYS A 1 89 ? 10.134 -5.676 -6.001 1.00 88.38 89 LYS A O 1
ATOM 684 N N . CYS A 1 90 ? 8.596 -6.980 -4.991 1.00 88.88 90 CYS A N 1
ATOM 685 C CA . CYS A 1 90 ? 8.389 -6.096 -3.855 1.00 88.88 90 CYS A CA 1
ATOM 686 C C . CYS A 1 90 ? 8.815 -6.748 -2.541 1.00 88.88 90 CYS A C 1
ATOM 688 O O . CYS A 1 90 ? 8.725 -7.969 -2.378 1.00 88.88 90 CYS A O 1
ATOM 690 N N . TYR A 1 91 ? 9.269 -5.915 -1.613 1.00 89.06 91 TYR A N 1
ATOM 691 C CA . TYR A 1 91 ? 9.810 -6.307 -0.319 1.00 89.06 91 TYR A CA 1
ATOM 692 C C . TYR A 1 91 ? 9.371 -5.304 0.754 1.00 89.06 91 TYR A C 1
ATOM 694 O O . TYR A 1 91 ? 9.271 -4.112 0.462 1.00 89.06 91 TYR A O 1
ATOM 702 N N . THR A 1 92 ? 9.143 -5.770 1.981 1.00 87.75 92 THR A N 1
ATOM 703 C CA . THR A 1 92 ? 9.017 -4.917 3.181 1.00 87.75 92 THR A CA 1
ATOM 704 C C . THR A 1 92 ? 10.303 -4.932 3.989 1.00 87.75 92 THR A C 1
ATOM 706 O O . THR A 1 92 ? 11.152 -5.799 3.771 1.00 87.75 92 THR A O 1
ATOM 709 N N . ASP A 1 93 ? 10.449 -3.992 4.927 1.00 76.81 93 ASP A N 1
ATOM 710 C CA . ASP A 1 93 ? 11.674 -3.817 5.724 1.00 76.81 93 ASP A CA 1
ATOM 711 C C . ASP A 1 93 ? 12.922 -3.667 4.841 1.00 76.81 93 ASP A C 1
ATOM 713 O O . ASP A 1 93 ? 14.048 -3.959 5.247 1.00 76.81 93 ASP A O 1
ATOM 717 N N . ALA A 1 94 ? 12.715 -3.226 3.598 1.00 59.00 94 ALA A N 1
ATOM 718 C CA . ALA A 1 94 ? 13.754 -3.133 2.603 1.00 59.00 94 ALA A CA 1
ATOM 719 C C . ALA A 1 94 ? 14.666 -1.963 2.965 1.00 59.00 94 ALA A C 1
ATOM 721 O O . ALA A 1 94 ? 14.340 -0.798 2.744 1.00 59.00 94 ALA A O 1
ATOM 722 N N . VAL A 1 95 ? 15.838 -2.269 3.514 1.00 57.78 95 VAL A N 1
ATOM 723 C CA . VAL A 1 95 ? 16.888 -1.264 3.684 1.00 57.78 95 VAL A CA 1
ATOM 724 C C . VAL A 1 95 ? 17.374 -0.875 2.287 1.00 57.78 95 VAL A C 1
ATOM 726 O O . VAL A 1 95 ? 17.814 -1.738 1.521 1.00 57.78 95 VAL A O 1
ATOM 729 N N . LEU A 1 96 ? 17.276 0.417 1.947 1.00 52.59 96 LEU A N 1
ATOM 730 C CA . LEU A 1 96 ? 17.602 0.982 0.626 1.00 52.59 96 LEU A CA 1
ATOM 731 C C . LEU A 1 96 ? 18.974 0.526 0.088 1.00 52.59 96 LEU A C 1
ATOM 733 O O . LEU A 1 96 ? 19.139 0.375 -1.123 1.00 52.59 96 LEU A O 1
ATOM 737 N N . GLU A 1 97 ? 19.914 0.230 0.987 1.00 48.00 97 GLU A N 1
ATOM 738 C CA . GLU A 1 97 ? 21.296 -0.156 0.691 1.00 48.00 97 GLU A CA 1
ATOM 739 C C . GLU A 1 97 ? 21.508 -1.654 0.377 1.00 48.00 97 GLU A C 1
ATOM 741 O O . GLU A 1 97 ? 22.582 -2.034 -0.084 1.00 48.00 97 GLU A O 1
ATOM 746 N N . MET A 1 98 ? 20.521 -2.536 0.592 1.00 46.56 98 MET A N 1
ATOM 747 C CA . MET A 1 98 ? 20.740 -3.996 0.592 1.00 46.56 98 MET A CA 1
ATOM 748 C C . MET A 1 98 ? 19.962 -4.801 -0.468 1.00 46.56 98 MET A C 1
ATOM 750 O O . MET A 1 98 ? 19.454 -5.871 -0.140 1.00 46.56 98 MET A O 1
ATOM 754 N N . ASN A 1 99 ? 19.886 -4.356 -1.732 1.00 54.97 99 ASN A N 1
ATOM 755 C CA . ASN A 1 99 ? 19.461 -5.178 -2.895 1.00 54.97 99 ASN A CA 1
ATOM 756 C C . ASN A 1 99 ? 18.358 -6.237 -2.595 1.00 54.97 99 ASN A C 1
ATOM 758 O O . ASN A 1 99 ? 18.537 -7.425 -2.869 1.00 54.97 99 ASN A O 1
ATOM 762 N N . GLY A 1 100 ? 17.232 -5.832 -1.994 1.00 53.41 100 GLY A N 1
ATOM 763 C CA . GLY A 1 100 ? 16.092 -6.729 -1.751 1.00 53.41 100 GLY A CA 1
ATOM 764 C C . GLY A 1 100 ? 16.203 -7.683 -0.548 1.00 53.41 100 GLY A C 1
ATOM 765 O O . GLY A 1 100 ? 15.532 -8.715 -0.537 1.00 53.41 100 GLY A O 1
ATOM 766 N N . LYS A 1 101 ? 17.010 -7.380 0.479 1.00 58.12 101 LYS A N 1
ATOM 767 C CA . LYS A 1 101 ? 16.915 -8.066 1.783 1.00 58.12 101 LYS A CA 1
ATOM 768 C C . LYS A 1 101 ? 15.738 -7.505 2.586 1.00 58.12 101 LYS A C 1
ATOM 770 O O . LYS A 1 101 ? 15.891 -6.544 3.328 1.00 58.12 101 LYS A O 1
ATOM 775 N N . GLY A 1 102 ? 14.573 -8.111 2.398 1.00 69.75 102 GLY A N 1
ATOM 776 C CA . GLY A 1 102 ? 13.329 -7.796 3.092 1.00 69.75 102 GLY A CA 1
ATOM 777 C C . GLY A 1 102 ? 12.335 -8.949 2.962 1.00 69.75 102 GLY A C 1
ATOM 778 O O . GLY A 1 102 ? 12.581 -9.892 2.200 1.00 69.75 102 GLY A O 1
ATOM 779 N N . THR A 1 103 ? 11.214 -8.906 3.683 1.00 82.88 103 THR A N 1
ATOM 780 C CA . THR A 1 103 ? 10.170 -9.930 3.516 1.00 82.88 103 THR A CA 1
ATOM 781 C C . THR A 1 103 ? 9.556 -9.764 2.135 1.00 82.88 103 THR A C 1
ATOM 783 O O . THR A 1 103 ? 9.021 -8.706 1.805 1.00 82.88 103 THR A O 1
ATOM 786 N N . LYS A 1 104 ? 9.674 -10.796 1.295 1.00 86.31 104 LYS A N 1
ATOM 787 C CA . LYS A 1 104 ? 9.148 -10.757 -0.070 1.00 86.31 104 LYS A CA 1
ATOM 788 C C . LYS A 1 104 ? 7.624 -10.680 -0.035 1.00 86.31 104 LYS A C 1
ATOM 790 O O . LYS A 1 104 ? 6.975 -11.525 0.576 1.00 86.31 104 LYS A O 1
ATOM 795 N N . ILE A 1 105 ? 7.083 -9.727 -0.780 1.00 87.88 105 ILE A N 1
ATOM 796 C CA . ILE A 1 105 ? 5.651 -9.587 -1.026 1.00 87.88 105 ILE A CA 1
ATOM 797 C C . ILE A 1 105 ? 5.289 -10.513 -2.195 1.00 87.88 105 ILE A C 1
ATOM 799 O O . ILE A 1 105 ? 5.888 -10.423 -3.273 1.00 87.88 105 ILE A O 1
ATOM 803 N N . GLN A 1 106 ? 4.357 -11.441 -1.976 1.00 85.75 106 GLN A N 1
ATOM 804 C CA . GLN A 1 106 ? 3.959 -12.438 -2.977 1.00 85.75 106 GLN A CA 1
ATOM 805 C C . GLN A 1 106 ? 3.273 -11.768 -4.173 1.00 85.75 106 GLN A C 1
ATOM 807 O O . GLN A 1 106 ? 3.697 -11.964 -5.311 1.00 85.75 106 GLN A O 1
ATOM 812 N N . GLU A 1 107 ? 2.320 -10.876 -3.899 1.00 83.56 107 GLU A N 1
ATOM 813 C CA . GLU A 1 107 ? 1.555 -10.114 -4.895 1.00 83.56 107 GLU A CA 1
ATOM 814 C C . GLU A 1 107 ? 2.220 -8.769 -5.238 1.00 83.56 107 GLU A C 1
ATOM 816 O O . GLU A 1 107 ? 1.590 -7.712 -5.289 1.00 83.56 107 GLU A O 1
ATOM 821 N N . GLY A 1 108 ? 3.538 -8.789 -5.463 1.00 83.75 108 GLY A N 1
ATOM 822 C CA . GLY A 1 108 ? 4.311 -7.569 -5.717 1.00 83.75 108 GLY A CA 1
ATOM 823 C C . GLY A 1 108 ? 3.846 -6.786 -6.952 1.00 83.75 108 GLY A C 1
ATOM 824 O O . GLY A 1 108 ? 3.863 -5.559 -6.943 1.00 83.75 108 GLY A O 1
ATOM 825 N N . ARG A 1 109 ? 3.372 -7.470 -8.003 1.00 86.06 109 ARG A N 1
ATOM 826 C CA . ARG A 1 109 ? 2.819 -6.803 -9.196 1.00 86.06 109 ARG A CA 1
ATOM 827 C C . ARG A 1 109 ? 1.621 -5.928 -8.837 1.00 86.06 109 ARG A C 1
ATOM 829 O O . ARG A 1 109 ? 1.595 -4.764 -9.218 1.00 86.06 109 ARG A O 1
ATOM 836 N N . TYR A 1 110 ? 0.675 -6.486 -8.090 1.00 88.00 110 TYR A N 1
ATOM 837 C CA . TYR A 1 110 ? -0.539 -5.783 -7.704 1.00 88.00 110 TYR A CA 1
ATOM 838 C C . TYR A 1 110 ? -0.229 -4.561 -6.835 1.00 88.00 110 TYR A C 1
ATOM 840 O O . TYR A 1 110 ? -0.737 -3.469 -7.076 1.00 88.00 110 TYR A O 1
ATOM 848 N N . LEU A 1 111 ? 0.690 -4.709 -5.878 1.00 90.19 111 LEU A N 1
ATOM 849 C CA . LEU A 1 111 ? 1.119 -3.589 -5.044 1.00 90.19 111 LEU A CA 1
ATOM 850 C C . LEU A 1 111 ? 1.784 -2.465 -5.857 1.00 90.19 111 LEU A C 1
ATOM 852 O O . LEU A 1 111 ? 1.538 -1.289 -5.601 1.00 90.19 111 LEU A O 1
ATOM 856 N N . ASN A 1 112 ? 2.584 -2.813 -6.865 1.00 89.19 112 ASN A N 1
ATOM 857 C CA . ASN A 1 112 ? 3.194 -1.831 -7.759 1.00 89.19 112 ASN A CA 1
ATOM 858 C C . ASN A 1 112 ? 2.150 -1.093 -8.615 1.00 89.19 112 ASN A C 1
ATOM 860 O O . ASN A 1 112 ? 2.267 0.110 -8.823 1.00 89.19 112 ASN A O 1
ATOM 864 N N . GLU A 1 113 ? 1.108 -1.784 -9.084 1.00 89.62 113 GLU A N 1
ATOM 865 C CA . GLU A 1 113 ? -0.023 -1.152 -9.782 1.00 89.62 113 GLU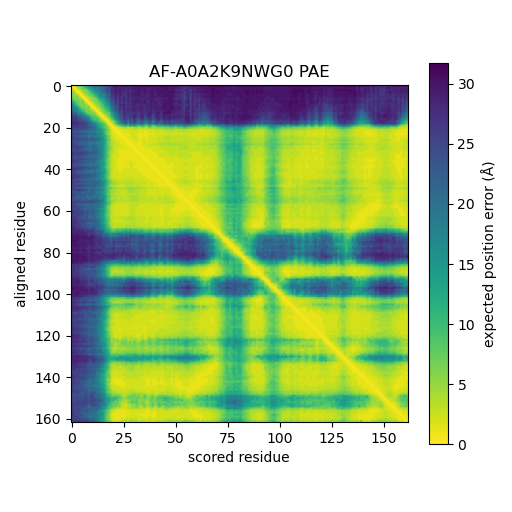 A CA 1
ATOM 866 C C . GLU A 1 113 ? -0.776 -0.169 -8.871 1.00 89.62 113 GLU A C 1
ATOM 868 O O . GLU A 1 113 ? -1.124 0.935 -9.303 1.00 89.62 113 GLU A O 1
ATOM 873 N N . LEU A 1 114 ? -0.963 -0.518 -7.592 1.00 92.12 114 LEU A N 1
ATOM 874 C CA . LEU A 1 114 ? -1.534 0.397 -6.600 1.00 92.12 114 LEU A CA 1
ATOM 875 C C . LEU A 1 114 ? -0.655 1.641 -6.414 1.00 92.12 114 LEU A C 1
ATOM 877 O O . LEU A 1 114 ? -1.184 2.750 -6.418 1.00 92.12 114 LEU A O 1
ATOM 881 N N . PHE A 1 115 ? 0.669 1.495 -6.302 1.00 91.06 115 PHE A N 1
ATOM 882 C CA . PHE A 1 115 ? 1.580 2.642 -6.176 1.00 91.06 115 PHE A CA 1
ATOM 883 C C . PHE A 1 115 ? 1.572 3.552 -7.399 1.00 91.06 115 PHE A C 1
ATOM 885 O O . PHE A 1 115 ? 1.504 4.769 -7.232 1.00 91.06 115 PHE A O 1
ATOM 892 N N . ASN A 1 116 ? 1.563 2.988 -8.607 1.00 89.31 116 ASN A N 1
ATOM 893 C CA . ASN A 1 116 ? 1.420 3.778 -9.830 1.00 89.31 116 ASN A CA 1
ATOM 894 C C . ASN A 1 116 ? 0.099 4.558 -9.827 1.00 89.31 116 ASN A C 1
ATOM 896 O O . ASN A 1 116 ? 0.089 5.759 -10.082 1.00 89.31 116 ASN A O 1
ATOM 900 N N . THR A 1 117 ? -0.999 3.905 -9.432 1.00 91.75 117 THR A N 1
ATOM 901 C CA . THR A 1 117 ? -2.312 4.556 -9.317 1.00 91.75 117 THR A CA 1
ATOM 902 C C . THR A 1 117 ? -2.284 5.706 -8.304 1.00 91.75 117 THR A C 1
ATOM 904 O O . THR A 1 117 ? -2.829 6.775 -8.567 1.00 91.75 117 THR A O 1
ATOM 907 N N . ILE A 1 118 ? -1.640 5.518 -7.147 1.00 91.62 118 ILE A N 1
ATOM 908 C CA . ILE A 1 118 ? -1.507 6.569 -6.126 1.00 91.62 118 ILE A CA 1
ATOM 909 C C . ILE A 1 118 ? -0.692 7.743 -6.669 1.00 91.62 118 ILE A C 1
ATOM 911 O O . ILE A 1 118 ? -1.123 8.884 -6.526 1.00 91.62 118 ILE A O 1
ATOM 915 N N . GLN A 1 119 ? 0.447 7.477 -7.310 1.00 90.12 119 GLN A N 1
ATOM 916 C CA . GLN A 1 119 ? 1.296 8.511 -7.901 1.00 90.12 119 GLN A CA 1
ATOM 917 C C . GLN A 1 119 ? 0.530 9.346 -8.933 1.00 90.12 119 GLN A C 1
ATOM 919 O O . GLN A 1 119 ? 0.537 10.571 -8.850 1.00 90.12 119 GLN A O 1
ATOM 924 N N . GLU A 1 120 ? -0.197 8.699 -9.845 1.00 89.81 120 GLU A N 1
ATOM 925 C CA . GLU A 1 120 ? -1.003 9.378 -10.868 1.00 89.81 120 GLU A CA 1
ATOM 926 C C . GLU A 1 120 ? -2.147 10.212 -10.275 1.00 89.81 120 GLU A C 1
ATOM 928 O O . GLU A 1 120 ? -2.479 11.279 -10.790 1.00 89.81 120 GLU A O 1
ATOM 933 N N . LYS A 1 121 ? -2.780 9.728 -9.201 1.00 91.25 121 LYS A N 1
ATOM 934 C CA . LYS A 1 121 ? -3.995 10.338 -8.632 1.00 91.25 121 LYS A CA 1
ATOM 935 C C . LYS A 1 121 ? -3.744 11.333 -7.507 1.00 91.25 121 LYS A C 1
ATOM 937 O O . LYS A 1 121 ? -4.659 12.080 -7.146 1.00 91.25 121 LYS A O 1
ATOM 942 N N . ARG A 1 122 ? -2.569 11.297 -6.886 1.00 87.06 122 ARG A N 1
ATOM 943 C CA . ARG A 1 122 ? -2.255 12.077 -5.682 1.00 87.06 122 ARG A CA 1
ATOM 944 C C . ARG A 1 122 ? -0.938 12.835 -5.758 1.00 87.06 122 ARG A C 1
ATOM 946 O O . ARG A 1 122 ? -0.555 13.427 -4.756 1.00 87.06 122 ARG A O 1
ATOM 953 N N . ASP A 1 123 ? -0.295 12.834 -6.924 1.00 80.38 123 ASP A N 1
ATOM 954 C CA . ASP A 1 123 ? 0.952 13.563 -7.178 1.00 80.38 123 ASP A CA 1
ATOM 955 C C . ASP A 1 123 ? 2.028 13.263 -6.119 1.00 80.38 123 ASP A C 1
ATOM 957 O O . ASP A 1 123 ? 2.735 14.138 -5.624 1.00 80.38 123 ASP A O 1
ATOM 961 N N . LEU A 1 124 ? 2.104 11.991 -5.710 1.00 79.25 124 LEU A N 1
ATOM 962 C CA . LEU A 1 124 ? 3.113 11.508 -4.776 1.00 79.25 124 LEU A CA 1
ATOM 963 C C . LEU A 1 124 ? 4.222 10.827 -5.590 1.00 79.25 124 LEU A C 1
ATOM 965 O O . LEU A 1 124 ? 3.944 9.799 -6.213 1.00 79.25 124 LEU A O 1
ATOM 969 N N . PRO A 1 125 ? 5.463 11.349 -5.606 1.00 80.88 125 PRO A N 1
ATOM 970 C CA . PRO A 1 125 ? 6.564 10.762 -6.366 1.00 80.88 125 PRO A CA 1
ATOM 971 C C . PRO A 1 125 ? 7.097 9.507 -5.658 1.00 80.88 125 PRO A C 1
ATOM 973 O O . PRO A 1 125 ? 8.154 9.520 -5.035 1.00 80.88 125 PRO A O 1
ATOM 976 N N . ILE A 1 126 ? 6.328 8.420 -5.723 1.00 83.56 126 ILE A N 1
ATOM 977 C CA . ILE A 1 126 ? 6.670 7.128 -5.113 1.00 83.56 126 ILE A CA 1
ATOM 978 C C . ILE A 1 126 ? 7.658 6.363 -5.999 1.00 83.56 126 ILE A C 1
ATOM 980 O O . ILE A 1 126 ? 8.504 5.630 -5.489 1.00 83.56 126 ILE A O 1
ATOM 984 N N . THR A 1 127 ? 7.531 6.499 -7.319 1.00 85.06 127 THR A N 1
ATOM 985 C CA . THR A 1 127 ? 8.269 5.729 -8.322 1.00 85.06 127 THR A CA 1
ATOM 986 C C . THR A 1 127 ? 9.267 6.603 -9.057 1.00 85.06 127 THR A C 1
ATOM 988 O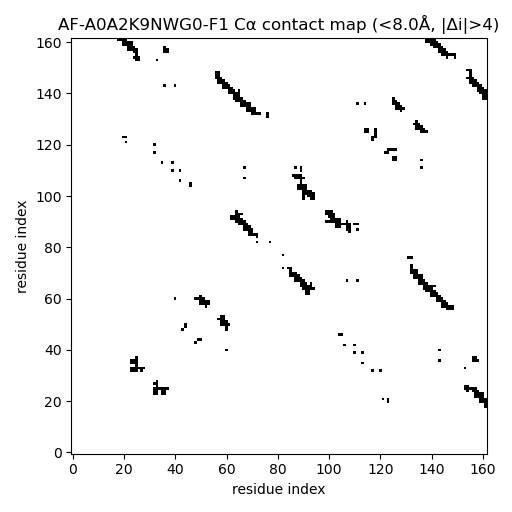 O . THR A 1 127 ? 8.889 7.581 -9.699 1.00 85.06 127 THR A O 1
ATOM 991 N N . ASP A 1 128 ? 10.531 6.190 -9.016 1.00 82.81 128 ASP A N 1
ATOM 992 C CA . ASP A 1 128 ? 11.630 6.793 -9.764 1.00 82.81 128 ASP A CA 1
ATOM 993 C C . ASP A 1 128 ? 12.185 5.791 -10.786 1.00 82.81 128 ASP A C 1
ATOM 995 O O . ASP A 1 128 ? 12.377 4.610 -10.481 1.00 82.81 128 ASP A O 1
ATOM 999 N N . CYS A 1 129 ? 12.434 6.254 -12.009 1.00 79.88 129 CYS A N 1
ATOM 1000 C CA . CYS A 1 129 ? 12.908 5.443 -13.124 1.00 79.88 129 CYS A CA 1
ATOM 1001 C C . CYS A 1 129 ? 14.232 5.991 -13.656 1.00 79.88 129 CYS A C 1
ATOM 1003 O O . CYS A 1 129 ? 14.316 7.117 -14.141 1.00 79.88 129 CYS A O 1
ATOM 1005 N N . ALA A 1 130 ? 15.261 5.148 -13.640 1.00 73.69 130 ALA A N 1
ATOM 1006 C CA . ALA A 1 130 ? 16.556 5.448 -14.230 1.00 73.69 130 ALA A CA 1
ATOM 1007 C C . ALA A 1 130 ? 16.610 5.060 -15.717 1.00 73.69 130 ALA A C 1
ATOM 1009 O O . ALA A 1 130 ? 15.872 4.189 -16.195 1.00 73.69 130 ALA A O 1
ATOM 1010 N N . MET A 1 131 ? 17.554 5.665 -16.447 1.00 64.50 131 MET A N 1
ATOM 1011 C CA . MET A 1 131 ? 17.861 5.280 -17.828 1.00 64.50 131 MET A CA 1
ATOM 1012 C C . MET A 1 131 ? 18.177 3.778 -17.923 1.00 64.50 131 MET A C 1
ATOM 1014 O O . MET A 1 131 ? 18.900 3.235 -17.087 1.00 64.50 131 MET A O 1
ATOM 1018 N N . GLY A 1 132 ? 17.646 3.112 -18.952 1.00 63.81 132 GLY A N 1
ATOM 1019 C CA . GLY A 1 132 ? 17.737 1.653 -19.107 1.00 63.81 132 GLY A CA 1
ATOM 1020 C C . GLY A 1 132 ? 16.559 0.881 -18.502 1.00 63.81 132 GLY A C 1
ATOM 1021 O O . GLY A 1 132 ? 16.649 -0.332 -18.321 1.00 63.81 132 GLY A O 1
ATOM 1022 N N . GLY A 1 133 ? 15.461 1.573 -18.175 1.00 70.06 133 GLY A N 1
ATOM 1023 C CA . GLY A 1 133 ? 14.183 0.952 -17.826 1.00 70.06 133 GLY A CA 1
ATOM 1024 C C . GLY A 1 133 ? 14.113 0.381 -16.412 1.00 70.06 133 GLY A C 1
ATOM 1025 O O . GLY A 1 133 ? 13.175 -0.339 -16.086 1.00 70.06 133 GLY A O 1
ATOM 1026 N N . LYS A 1 134 ? 15.080 0.670 -15.539 1.00 77.44 134 LYS A N 1
ATOM 1027 C CA . LYS A 1 134 ? 15.023 0.232 -14.141 1.00 77.44 134 LYS A CA 1
ATOM 1028 C C . LYS A 1 134 ? 14.278 1.271 -13.310 1.00 77.44 134 LYS A C 1
ATOM 1030 O O . LYS A 1 134 ? 14.765 2.385 -13.149 1.00 77.44 134 LYS A O 1
ATOM 1035 N N . CYS A 1 135 ? 13.151 0.874 -12.742 1.00 83.00 135 CYS A N 1
ATOM 1036 C CA . CYS A 1 135 ? 12.342 1.697 -11.861 1.00 83.00 135 CYS A CA 1
ATOM 1037 C C . CYS A 1 135 ? 12.295 1.119 -10.449 1.00 83.00 135 CYS A C 1
ATOM 1039 O O . CYS A 1 135 ? 12.362 -0.099 -10.247 1.00 83.00 135 CYS A O 1
ATOM 1041 N N . VAL A 1 136 ? 12.156 2.007 -9.473 1.00 86.50 136 VAL A N 1
ATOM 1042 C CA . VAL A 1 136 ? 11.991 1.668 -8.066 1.00 86.50 136 VAL A CA 1
ATOM 1043 C C . VAL A 1 136 ? 10.840 2.492 -7.511 1.00 86.50 136 VAL A C 1
ATOM 1045 O O . VAL A 1 136 ? 10.894 3.716 -7.545 1.00 86.50 136 VAL A O 1
ATOM 1048 N N . SER A 1 137 ? 9.826 1.821 -6.974 1.00 88.44 137 SER A N 1
ATOM 1049 C CA . SER A 1 137 ? 8.810 2.451 -6.133 1.00 88.44 137 SER A CA 1
ATOM 1050 C C . SER A 1 137 ? 9.192 2.270 -4.669 1.00 88.44 137 SER A C 1
ATOM 1052 O O . SER A 1 137 ? 9.506 1.148 -4.256 1.00 88.44 137 SER A O 1
ATOM 1054 N N . PHE A 1 138 ? 9.174 3.340 -3.877 1.00 88.88 138 PHE A N 1
ATOM 1055 C CA . PHE A 1 138 ? 9.530 3.294 -2.461 1.00 88.88 138 PHE A CA 1
ATOM 1056 C C . PHE A 1 138 ? 8.540 4.071 -1.593 1.00 88.88 138 PHE A C 1
ATOM 1058 O O . PHE A 1 138 ? 8.288 5.248 -1.825 1.00 88.88 138 PHE A O 1
ATOM 1065 N N . VAL A 1 139 ? 8.024 3.405 -0.559 1.00 90.50 139 VAL A N 1
ATOM 1066 C CA . VAL A 1 139 ? 7.188 4.001 0.487 1.00 90.50 139 VAL A CA 1
ATOM 1067 C C . VAL A 1 139 ? 7.813 3.659 1.835 1.00 90.50 139 VAL A C 1
ATOM 1069 O O . VAL A 1 139 ? 7.940 2.488 2.207 1.00 90.50 139 VAL A O 1
ATOM 1072 N N . SER A 1 140 ? 8.220 4.679 2.581 1.00 89.62 140 SER A N 1
ATOM 1073 C CA . SER A 1 140 ? 8.867 4.523 3.884 1.00 89.62 140 SER A CA 1
ATOM 1074 C C . SER A 1 140 ? 7.922 3.935 4.932 1.00 89.62 140 SER A C 1
ATOM 1076 O O . SER A 1 140 ? 8.345 3.144 5.778 1.00 89.62 140 SER A O 1
ATOM 1078 N N . THR A 1 141 ? 6.638 4.292 4.900 1.00 91.88 141 THR A N 1
ATOM 1079 C CA . THR A 1 141 ? 5.619 3.746 5.801 1.00 91.88 141 THR A CA 1
ATOM 1080 C C . THR A 1 141 ? 4.249 3.745 5.142 1.00 91.88 141 THR A C 1
ATOM 1082 O O . THR A 1 141 ? 3.800 4.752 4.604 1.00 91.88 141 THR A O 1
ATOM 1085 N N . ILE A 1 142 ? 3.563 2.611 5.255 1.00 94.50 142 ILE A N 1
ATOM 1086 C CA . ILE A 1 142 ? 2.140 2.458 4.972 1.00 94.50 142 ILE A CA 1
ATOM 1087 C C . ILE A 1 142 ? 1.459 2.161 6.298 1.00 94.50 142 ILE A C 1
ATOM 1089 O O . ILE A 1 142 ? 1.759 1.154 6.943 1.00 94.50 142 ILE A O 1
ATOM 1093 N N . GLN A 1 143 ? 0.554 3.035 6.710 1.00 96.44 143 GLN A N 1
ATOM 1094 C CA . GLN A 1 143 ? -0.233 2.855 7.919 1.00 96.44 143 GLN A CA 1
ATOM 1095 C C . GLN A 1 143 ? -1.704 2.906 7.540 1.00 96.44 143 GLN A C 1
ATOM 1097 O O . GLN A 1 143 ? -2.163 3.906 7.004 1.00 96.44 143 GLN A O 1
ATOM 1102 N N . CYS A 1 144 ? -2.421 1.814 7.764 1.00 97.38 144 CYS A N 1
ATOM 1103 C CA . CYS A 1 144 ? -3.824 1.671 7.418 1.00 97.38 144 CYS A CA 1
ATOM 1104 C C . CYS A 1 144 ? -4.656 1.399 8.663 1.00 97.38 144 CYS A C 1
ATOM 1106 O O . CYS A 1 144 ? -4.205 0.709 9.577 1.00 97.38 144 CYS A O 1
ATOM 1108 N N . TRP A 1 145 ? -5.887 1.889 8.654 1.00 96.94 145 TRP A N 1
ATOM 1109 C CA . TRP A 1 145 ? -6.880 1.652 9.686 1.00 96.94 145 TRP A CA 1
ATOM 1110 C C . TRP A 1 145 ? -8.162 1.118 9.064 1.00 96.94 145 TRP A C 1
ATOM 1112 O O . TRP A 1 145 ? -8.570 1.570 7.988 1.00 96.94 145 TRP A O 1
ATOM 1122 N N . VAL A 1 146 ? -8.800 0.192 9.774 1.00 96.75 146 VAL A N 1
ATOM 1123 C CA . VAL A 1 146 ? -10.192 -0.190 9.551 1.00 96.75 146 VAL A CA 1
ATOM 1124 C C . VAL A 1 146 ? -11.000 0.048 10.823 1.00 96.75 146 VAL A C 1
ATOM 1126 O O . VAL A 1 146 ? -10.618 -0.424 11.893 1.00 96.75 146 VAL A O 1
ATOM 1129 N N . ASP A 1 147 ? -12.103 0.780 10.700 1.00 95.50 147 ASP A N 1
ATOM 1130 C CA . ASP A 1 147 ? -13.085 0.994 11.761 1.00 95.50 147 ASP A CA 1
ATOM 1131 C C . ASP A 1 147 ? -14.346 0.177 11.462 1.00 95.50 147 ASP A C 1
ATOM 1133 O O . ASP A 1 147 ? -15.119 0.491 10.555 1.00 95.50 147 ASP A O 1
ATOM 1137 N N . LEU A 1 148 ? -14.536 -0.902 12.219 1.00 92.00 148 LEU A N 1
ATOM 1138 C CA . LEU A 1 148 ? -15.686 -1.798 12.097 1.00 92.00 148 LEU A CA 1
ATOM 1139 C C . LEU A 1 148 ? -16.942 -1.254 12.788 1.00 92.00 148 LEU A C 1
ATOM 1141 O O . LEU A 1 148 ? -18.004 -1.860 12.661 1.00 92.00 148 LEU A O 1
ATOM 1145 N N . ASN A 1 149 ? -16.838 -0.142 13.519 1.00 91.12 149 ASN A N 1
ATOM 1146 C CA . ASN A 1 149 ? -17.990 0.507 14.142 1.00 91.12 149 ASN A CA 1
ATOM 1147 C C . ASN A 1 149 ? -18.743 1.419 13.161 1.00 91.12 149 ASN A C 1
ATOM 1149 O O . ASN A 1 149 ? -19.810 1.931 13.497 1.00 91.12 149 ASN A O 1
ATOM 1153 N N . MET A 1 150 ? -18.198 1.636 11.961 1.00 85.50 150 MET A N 1
ATOM 1154 C CA . MET A 1 150 ? -18.849 2.423 10.920 1.00 85.50 150 MET A CA 1
ATOM 1155 C C . MET A 1 150 ? -20.088 1.697 10.391 1.00 85.50 150 MET A C 1
ATOM 1157 O O . MET A 1 150 ? -20.017 0.542 9.973 1.00 85.50 150 MET A O 1
ATOM 1161 N N . GLU A 1 151 ? -21.221 2.401 10.353 1.00 82.50 151 GLU A N 1
ATOM 1162 C CA . GLU A 1 151 ? -22.465 1.877 9.772 1.00 82.50 151 GLU A CA 1
ATOM 1163 C C . GLU A 1 151 ? -22.324 1.626 8.264 1.00 82.50 151 GLU A C 1
ATOM 1165 O O . GLU A 1 151 ? -22.908 0.689 7.716 1.00 82.50 151 GLU A O 1
ATOM 1170 N N . GLU A 1 152 ? -21.507 2.440 7.590 1.00 82.81 152 GLU A N 1
ATOM 1171 C CA . GLU A 1 152 ? -21.234 2.321 6.167 1.00 82.81 152 GLU A CA 1
ATOM 1172 C C . GLU A 1 152 ? -19.789 1.888 5.896 1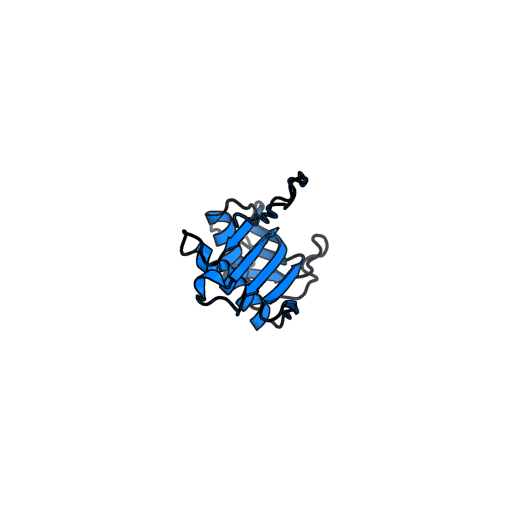.00 82.81 152 GLU A C 1
ATOM 1174 O O . GLU A 1 152 ? -18.823 2.573 6.229 1.00 82.81 152 GLU A O 1
ATOM 1179 N N . MET A 1 153 ? -19.629 0.783 5.162 1.00 76.69 153 MET A N 1
ATOM 1180 C CA . MET A 1 153 ? -18.310 0.257 4.774 1.00 76.69 153 MET A CA 1
ATOM 1181 C C . MET A 1 153 ? -17.481 1.230 3.918 1.00 76.69 153 MET A C 1
ATOM 1183 O O . MET A 1 153 ? -16.271 1.048 3.786 1.00 76.69 153 MET A O 1
ATOM 1187 N N . LYS A 1 154 ? -18.112 2.251 3.321 1.00 81.88 154 LYS A N 1
ATOM 1188 C CA . LYS A 1 154 ? -17.423 3.300 2.556 1.00 81.88 154 LYS A CA 1
ATOM 1189 C C . LYS A 1 154 ? -16.630 4.255 3.454 1.00 81.88 154 LYS A C 1
ATOM 1191 O O . LYS A 1 154 ? -15.720 4.905 2.967 1.00 81.88 154 LYS A O 1
ATOM 1196 N N . ASP A 1 155 ? -16.909 4.316 4.751 1.00 86.62 155 ASP A N 1
ATOM 1197 C CA . ASP A 1 155 ? -16.187 5.179 5.695 1.00 86.62 155 ASP A CA 1
ATOM 1198 C C . ASP A 1 155 ? -15.174 4.394 6.545 1.00 86.62 155 ASP A C 1
ATOM 1200 O O . ASP A 1 155 ? -14.391 4.974 7.294 1.00 86.62 155 ASP A O 1
ATOM 1204 N N . ALA A 1 156 ? -15.161 3.067 6.399 1.00 92.50 156 ALA A N 1
ATOM 1205 C CA . ALA A 1 156 ? -14.445 2.168 7.290 1.00 92.50 156 ALA A CA 1
ATOM 1206 C C . ALA A 1 156 ? -12.925 2.146 7.088 1.00 92.50 156 ALA A C 1
ATOM 1208 O O . ALA A 1 156 ? -12.228 1.775 8.024 1.00 92.50 156 ALA A O 1
ATOM 1209 N N . TYR A 1 157 ? -12.3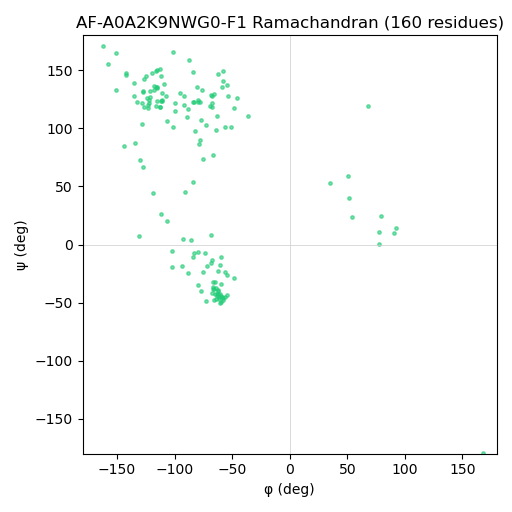83 2.506 5.917 1.00 96.31 157 TYR A N 1
ATOM 1210 C CA . TYR A 1 157 ? -10.960 2.310 5.611 1.00 96.31 157 TYR A CA 1
ATOM 1211 C C . TYR A 1 157 ? -10.213 3.619 5.355 1.00 96.31 157 TYR A C 1
ATOM 1213 O O . TYR A 1 157 ? -10.633 4.480 4.578 1.00 96.31 157 TYR A O 1
ATOM 1221 N N . SER A 1 158 ? -9.017 3.730 5.925 1.00 96.62 158 SER A N 1
ATOM 1222 C CA . SER A 1 158 ? -8.085 4.811 5.603 1.00 96.62 158 SER A CA 1
ATOM 1223 C C . SER A 1 158 ? -6.650 4.309 5.592 1.00 96.62 158 SER A C 1
ATOM 1225 O O . SER A 1 158 ? -6.309 3.396 6.337 1.00 96.62 158 SER A O 1
ATOM 1227 N N . CYS A 1 159 ? -5.808 4.888 4.741 1.00 96.81 159 CYS A N 1
ATOM 1228 C CA . CYS A 1 159 ? -4.372 4.645 4.748 1.00 96.81 159 CYS A CA 1
ATOM 1229 C C . CYS A 1 159 ? -3.613 5.961 4.610 1.00 96.81 159 CYS A C 1
ATOM 1231 O O . CYS A 1 159 ? -3.969 6.814 3.799 1.00 96.81 159 CYS A O 1
ATOM 1233 N N . PHE A 1 160 ? -2.538 6.093 5.371 1.00 94.94 160 PHE A N 1
ATOM 1234 C CA . PHE A 1 160 ? -1.533 7.127 5.226 1.00 94.94 160 PHE A CA 1
ATOM 1235 C C . PHE A 1 160 ? -0.257 6.509 4.659 1.00 94.94 160 PHE A C 1
ATOM 1237 O O . PHE A 1 160 ? 0.230 5.495 5.171 1.00 94.94 160 PHE A O 1
ATOM 1244 N N . LEU A 1 161 ? 0.256 7.096 3.580 1.00 93.69 161 LEU A N 1
ATOM 1245 C CA . LEU A 1 161 ? 1.488 6.666 2.925 1.00 93.69 161 LEU A CA 1
ATOM 1246 C C . LEU A 1 161 ? 2.512 7.796 2.986 1.00 93.69 161 LEU A C 1
ATOM 1248 O O . LEU A 1 161 ? 2.189 8.939 2.659 1.00 93.69 161 LEU A O 1
ATOM 1252 N N . LYS A 1 162 ? 3.737 7.452 3.375 1.00 88.69 162 LYS A N 1
ATOM 1253 C CA . LYS A 1 162 ? 4.880 8.360 3.472 1.00 88.69 162 LYS A CA 1
ATOM 1254 C C . LYS A 1 162 ? 6.100 7.744 2.818 1.00 88.69 162 LYS A C 1
ATOM 1256 O O . LYS A 1 162 ? 6.384 6.566 3.134 1.00 88.69 162 LYS A O 1
#

Organism: Bacteriovorax stolpii (NCBI:txid960)

Radius of gyration: 19.44 Å; Cα contacts (8 Å, |Δi|>4): 280; chains: 1; bounding box: 53×41×60 Å

Mean predicted aligned error: 10.69 Å

pLDDT: mean 78.36, std 19.48, range [33.56, 97.38]

Solvent-accessible surface area (backbone atoms only — not comparable to full-atom values): 9405 Å² total; per-residue (Å²): 142,81,87,85,85,82,83,82,91,78,80,78,92,67,87,66,79,83,76,79,60,47,82,33,37,24,69,42,90,53,70,70,53,17,46,45,23,53,53,55,51,47,59,41,44,79,71,67,51,71,69,42,76,80,46,96,59,27,34,37,36,77,50,44,25,38,35,32,46,32,44,51,76,52,88,89,57,81,85,52,96,68,84,67,81,73,54,54,50,20,22,31,61,32,51,91,89,47,90,74,58,37,58,71,44,88,63,19,55,61,54,48,53,51,50,53,50,45,26,78,76,63,77,44,92,39,65,50,72,47,92,89,32,45,29,41,34,54,35,58,31,42,39,32,40,38,37,70,79,47,93,47,79,48,70,18,26,32,25,41,40,58

Nearest PDB structures (foldseek):
  3mhz-assembly1_A  TM=2.334E-01  e=2.421E+00  Bacillus anthracis
  8as3-assembly1_A  TM=1.590E-01  e=4.909E+00  Homo sapiens